Protein AF-A0AAE0SN76-F1 (afdb_monomer)

Radius of gyration: 22.9 Å; Cα contacts (8 Å, |Δi|>4): 26; chains: 1; bounding box: 58×43×53 Å

Solvent-accessible surface area (backbone atoms only — not comparable to full-atom values): 9083 Å² total; per-residue (Å²): 134,83,82,84,86,77,83,81,79,90,80,74,81,84,73,84,70,83,71,77,77,72,79,78,77,89,77,92,78,84,89,74,96,58,88,70,74,58,83,86,58,87,59,50,58,40,62,61,47,63,74,46,36,70,73,79,45,64,90,50,55,74,68,61,43,50,51,53,48,50,52,48,64,74,48,42,88,81,49,55,44,62,92,83,84,71,92,88,70,79,92,79,80,87,76,82,93,70,77,91,82,89,76,82,82,75,90,72,57,68,72,60,49,56,54,48,51,53,54,52,49,54,34,49,77,67,70,73,100

Secondary structure (DSSP, 8-state):
-PPPPPP--S-S-------PPPPPPS------------TT-----HHHHHHTHHHHTTTS-HHHHHHHHHHHHHTGGGS-SS----SS--------S-PPP--PPPP--HHHHHHHHHHHHHHHHTT--

Sequence (129 aa):
MFKNYIKIDSQVNHAICLVVPVPPTEDLSEEIQSDTIDLGAINLRNSEIIKNLDHNILHLQQEERNELKHLLFEYEHLFPDIYTCTDKNFHEVEIVDSKPVKQHPYRMNPLKQDYLKKEIQYLLENDFI

Organism: NCBI:txid2493646

Mean predicted aligned error: 14.75 Å

Structure (mmCIF, N/CA/C/O backbone):
data_AF-A0AAE0SN76-F1
#
_entry.id   AF-A0AAE0SN76-F1
#
loop_
_atom_site.group_PDB
_atom_site.id
_atom_site.type_symbol
_atom_site.label_atom_id
_atom_site.label_alt_id
_atom_site.label_comp_id
_atom_site.label_asym_id
_atom_site.label_entity_id
_atom_site.label_seq_id
_atom_site.pdbx_PDB_ins_code
_atom_site.Cartn_x
_atom_site.Cartn_y
_atom_site.Cartn_z
_atom_site.occupancy
_atom_site.B_iso_or_equiv
_atom_site.auth_seq_id
_atom_site.auth_comp_id
_atom_site.auth_asym_id
_atom_site.auth_atom_id
_atom_site.pdbx_PDB_model_num
ATOM 1 N N . MET A 1 1 ? 30.060 22.735 -30.735 1.00 46.03 1 MET A N 1
ATOM 2 C CA . MET A 1 1 ? 28.713 23.198 -31.136 1.00 46.03 1 MET A CA 1
ATOM 3 C C . MET A 1 1 ? 27.721 22.711 -30.097 1.00 46.03 1 MET A C 1
ATOM 5 O O . MET A 1 1 ? 27.588 21.504 -29.936 1.00 46.03 1 MET A O 1
ATOM 9 N N . PHE A 1 2 ? 27.097 23.619 -29.349 1.00 45.88 2 PHE A N 1
ATOM 10 C CA . PHE A 1 2 ? 26.031 23.262 -28.410 1.00 45.88 2 PHE A CA 1
ATOM 11 C C . PHE A 1 2 ? 24.732 23.021 -29.189 1.00 45.88 2 PHE A C 1
ATOM 13 O O . PHE A 1 2 ? 24.474 23.708 -30.175 1.00 45.88 2 PHE A O 1
ATOM 20 N N . LYS A 1 3 ? 23.951 22.008 -28.795 1.00 56.94 3 LYS A N 1
ATOM 21 C CA . LYS A 1 3 ? 22.656 21.715 -29.424 1.00 56.94 3 LYS A CA 1
ATOM 22 C C . LYS A 1 3 ? 21.654 22.823 -29.085 1.00 56.94 3 LYS A C 1
ATOM 24 O O . LYS A 1 3 ? 21.622 23.289 -27.949 1.00 56.94 3 LYS A O 1
ATOM 29 N N . ASN A 1 4 ? 20.843 23.215 -30.065 1.00 52.19 4 ASN A N 1
ATOM 30 C CA . ASN A 1 4 ? 19.815 24.240 -29.894 1.00 52.19 4 ASN A CA 1
ATOM 31 C C . ASN A 1 4 ? 18.704 23.759 -28.950 1.00 52.19 4 ASN A C 1
ATOM 33 O O . ASN A 1 4 ? 18.249 22.619 -29.041 1.00 52.19 4 ASN A O 1
ATOM 37 N N . TYR A 1 5 ? 18.279 24.652 -28.058 1.00 56.03 5 TYR A N 1
ATOM 38 C CA . TYR A 1 5 ? 17.181 24.436 -27.122 1.00 56.03 5 TYR A CA 1
ATOM 39 C C . TYR A 1 5 ? 15.835 24.565 -27.846 1.00 56.03 5 TYR A C 1
ATOM 41 O O . TYR A 1 5 ? 15.581 25.573 -28.505 1.00 56.03 5 TYR A O 1
ATOM 49 N N . ILE A 1 6 ? 14.980 23.551 -27.713 1.00 61.41 6 ILE A N 1
ATOM 50 C CA . ILE A 1 6 ? 13.609 23.556 -28.234 1.00 61.41 6 ILE A CA 1
ATOM 51 C C . ILE A 1 6 ? 12.686 23.876 -27.057 1.00 61.41 6 ILE A C 1
ATOM 53 O O . ILE A 1 6 ? 12.676 23.145 -26.066 1.00 61.41 6 ILE A O 1
ATOM 57 N N . LYS A 1 7 ? 11.934 24.979 -27.148 1.00 43.25 7 LYS A N 1
ATOM 58 C CA . LYS A 1 7 ? 10.869 25.291 -26.186 1.00 43.25 7 LYS A CA 1
ATOM 59 C C . LYS A 1 7 ? 9.735 24.289 -26.379 1.00 43.25 7 LYS A C 1
ATOM 61 O O . LYS A 1 7 ? 9.293 24.078 -27.503 1.00 43.25 7 LYS A O 1
ATOM 66 N N . ILE A 1 8 ? 9.299 23.667 -25.288 1.00 50.47 8 ILE A N 1
ATOM 67 C CA . ILE A 1 8 ? 8.158 22.753 -25.295 1.00 50.47 8 ILE A CA 1
ATOM 68 C C . ILE A 1 8 ? 6.902 23.619 -25.383 1.00 50.47 8 ILE A C 1
ATOM 70 O O . ILE A 1 8 ? 6.584 24.338 -24.435 1.00 50.47 8 ILE A O 1
ATOM 74 N N . ASP A 1 9 ? 6.229 23.582 -26.531 1.00 44.25 9 ASP A N 1
ATOM 75 C CA . ASP A 1 9 ? 4.922 24.206 -26.687 1.00 44.25 9 ASP A CA 1
ATOM 76 C C . ASP A 1 9 ? 3.916 23.512 -25.759 1.00 44.25 9 ASP A C 1
ATOM 78 O O . ASP A 1 9 ? 3.718 22.296 -25.775 1.00 44.25 9 ASP A O 1
ATOM 82 N N . SER A 1 10 ? 3.325 24.329 -24.892 1.00 52.97 10 SER A N 1
ATOM 83 C CA . SER A 1 10 ? 2.322 23.968 -23.899 1.00 52.97 10 SER A CA 1
ATOM 84 C C . SER A 1 10 ? 1.017 23.585 -24.590 1.00 52.97 10 SER A C 1
ATOM 86 O O . SER A 1 10 ? 0.192 24.463 -24.835 1.00 52.97 10 SER A O 1
ATOM 88 N N . GLN A 1 11 ? 0.813 22.297 -24.880 1.00 52.81 11 GLN A N 1
ATOM 89 C CA . GLN A 1 11 ? -0.516 21.749 -25.186 1.00 52.81 11 GLN A CA 1
ATOM 90 C C . GLN A 1 11 ? -0.553 20.208 -25.178 1.00 52.81 11 GLN A C 1
ATOM 92 O O . GLN A 1 11 ? -0.892 19.595 -26.179 1.00 52.81 11 GLN A O 1
ATOM 97 N N . VAL A 1 12 ? -0.229 19.545 -24.059 1.00 40.53 12 VAL A N 1
ATOM 98 C CA . VAL A 1 12 ? -0.5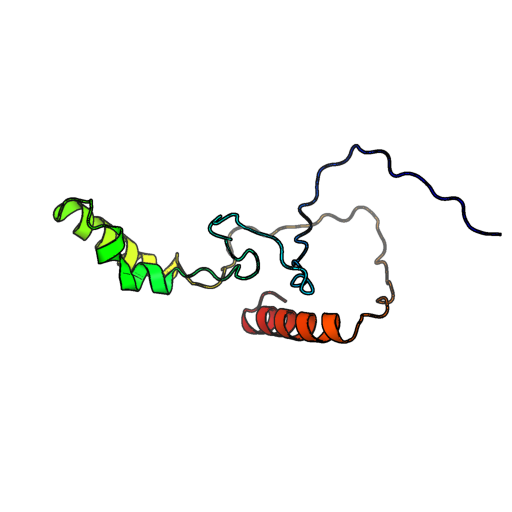91 18.124 -23.860 1.00 40.53 12 VAL A CA 1
ATOM 99 C C . VAL A 1 12 ? -0.852 17.849 -22.378 1.00 40.53 12 VAL A C 1
ATOM 101 O O . VAL A 1 12 ? -0.061 18.240 -21.524 1.00 40.53 12 VAL A O 1
ATOM 104 N N . ASN A 1 13 ? -1.991 17.199 -22.126 1.00 39.03 13 ASN A N 1
ATOM 105 C CA . ASN A 1 13 ? -2.525 16.670 -20.868 1.00 39.03 13 ASN A CA 1
ATOM 106 C C . ASN A 1 13 ? -1.490 16.489 -19.751 1.00 39.03 13 ASN A C 1
ATOM 108 O O . ASN A 1 13 ? -0.514 15.756 -19.912 1.00 39.03 13 ASN A O 1
ATOM 112 N N . HIS A 1 14 ? -1.750 17.111 -18.599 1.00 34.53 14 HIS A N 1
ATOM 113 C CA . HIS A 1 14 ? -0.974 16.894 -17.386 1.00 34.53 14 HIS A CA 1
ATOM 114 C C . HIS A 1 14 ? -1.023 15.408 -17.010 1.00 34.53 14 HIS A C 1
ATOM 116 O O . HIS A 1 14 ? -1.986 14.940 -16.407 1.00 34.53 14 HIS A O 1
ATOM 122 N N . ALA A 1 15 ? 0.029 14.659 -17.340 1.00 36.47 15 ALA A N 1
ATOM 123 C CA . ALA A 1 15 ? 0.360 13.489 -16.553 1.00 36.47 15 ALA A CA 1
ATOM 124 C C . ALA A 1 15 ? 0.608 14.006 -15.133 1.00 36.47 15 ALA A C 1
ATOM 126 O O . ALA A 1 15 ? 1.474 14.863 -14.929 1.00 36.47 15 ALA A O 1
ATOM 127 N N . ILE A 1 16 ? -0.192 13.540 -14.174 1.00 34.09 16 ILE A N 1
ATOM 128 C CA . ILE A 1 16 ? 0.037 13.782 -12.752 1.00 34.09 16 ILE A CA 1
ATOM 129 C C . ILE A 1 16 ? 1.328 13.036 -12.415 1.00 34.09 16 ILE A C 1
ATOM 131 O O . ILE A 1 16 ? 1.331 11.865 -12.053 1.00 34.09 16 ILE A O 1
ATOM 135 N N . CYS A 1 17 ? 2.458 13.697 -12.642 1.00 31.16 17 CYS A N 1
ATOM 136 C CA . CYS A 1 17 ? 3.731 13.256 -12.125 1.00 31.16 17 CYS A CA 1
ATOM 137 C C . CYS A 1 17 ? 3.648 13.504 -10.621 1.00 31.16 17 CYS A C 1
ATOM 139 O O . CYS A 1 17 ? 3.639 14.661 -10.194 1.00 31.16 17 CYS A O 1
ATOM 141 N N . LEU A 1 18 ? 3.518 12.434 -9.833 1.00 32.16 18 LEU A N 1
ATOM 142 C CA . LEU A 1 18 ? 3.736 12.475 -8.391 1.00 32.16 18 LEU A CA 1
ATOM 143 C C . LEU A 1 18 ? 5.187 12.909 -8.162 1.00 32.16 18 LEU A C 1
ATOM 145 O O . LEU A 1 18 ? 6.117 12.106 -8.103 1.00 32.16 18 LEU A O 1
ATOM 149 N N . VAL A 1 19 ? 5.393 14.220 -8.103 1.00 37.69 19 VAL A N 1
ATOM 150 C CA . VAL A 1 19 ? 6.626 14.801 -7.600 1.00 37.69 19 VAL A CA 1
ATOM 151 C C . VAL A 1 19 ? 6.566 14.599 -6.097 1.00 37.69 19 VAL A C 1
ATOM 153 O O . VAL A 1 19 ? 5.890 15.349 -5.401 1.00 37.69 19 VAL A O 1
ATOM 156 N N . VAL A 1 20 ? 7.249 13.565 -5.604 1.00 38.78 20 VAL A N 1
ATOM 157 C CA . VAL A 1 20 ? 7.554 13.450 -4.177 1.00 38.78 20 VAL A CA 1
ATOM 158 C C . VAL A 1 20 ? 8.270 14.746 -3.781 1.00 38.78 20 VAL A C 1
ATOM 160 O O . VAL A 1 20 ? 9.333 15.036 -4.352 1.00 38.78 20 VAL A O 1
ATOM 163 N N . PRO A 1 21 ? 7.708 15.563 -2.874 1.00 39.66 21 PRO A N 1
ATOM 164 C CA . PRO A 1 21 ? 8.399 16.748 -2.418 1.00 39.66 21 PRO A CA 1
ATOM 165 C C . PRO A 1 21 ? 9.647 16.289 -1.666 1.00 39.66 21 PRO A C 1
ATOM 167 O O . PRO A 1 21 ? 9.579 15.575 -0.668 1.00 39.66 21 PRO A O 1
ATOM 170 N N . VAL A 1 22 ? 10.814 16.681 -2.174 1.00 41.78 22 VAL A N 1
ATOM 171 C CA . VAL A 1 22 ? 12.028 1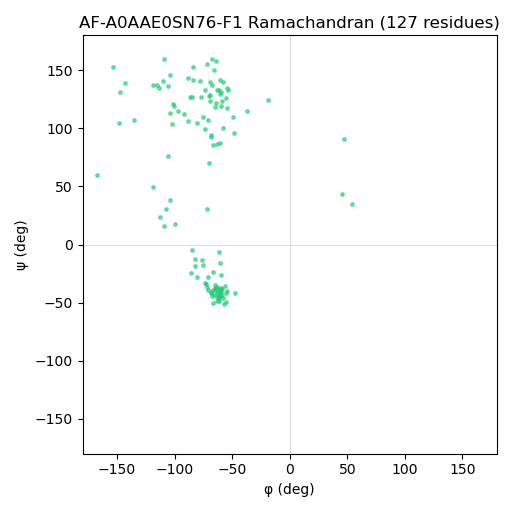6.690 -1.356 1.00 41.78 22 VAL A CA 1
ATOM 172 C C . VAL A 1 22 ? 11.734 17.653 -0.203 1.00 41.78 22 VAL A C 1
ATOM 174 O O . VAL A 1 22 ? 11.259 18.756 -0.493 1.00 41.78 22 VAL A O 1
ATOM 177 N N . PRO A 1 23 ? 11.961 17.273 1.069 1.00 39.50 23 PRO A N 1
ATOM 178 C CA . PRO A 1 23 ? 11.713 18.176 2.182 1.00 39.50 23 PRO A CA 1
ATOM 179 C C . PRO A 1 23 ? 12.463 19.491 1.930 1.00 39.50 23 PRO A C 1
ATOM 181 O O . PRO A 1 23 ? 13.628 19.445 1.510 1.00 39.50 23 PRO A O 1
ATOM 184 N N . PRO A 1 24 ? 11.804 20.649 2.108 1.00 39.59 24 PRO A N 1
ATOM 185 C CA . PRO A 1 24 ? 12.440 21.932 1.881 1.00 39.59 24 PRO A CA 1
ATOM 186 C C . PRO A 1 24 ? 13.648 22.040 2.807 1.00 39.59 24 PRO A C 1
ATOM 188 O O . PRO A 1 24 ? 13.540 21.878 4.022 1.00 39.59 24 PRO A O 1
ATOM 191 N N . THR A 1 25 ? 14.816 22.276 2.212 1.00 46.19 25 THR A N 1
ATOM 192 C CA . THR A 1 25 ? 15.964 22.803 2.946 1.00 46.19 25 THR A CA 1
ATOM 193 C C . THR A 1 25 ? 15.513 24.087 3.621 1.00 46.19 25 THR A C 1
ATOM 195 O O . THR A 1 25 ? 14.945 24.948 2.953 1.00 46.19 25 THR A O 1
ATOM 198 N N . GLU A 1 26 ? 15.721 24.145 4.932 1.00 45.69 26 GLU A N 1
ATOM 199 C CA . GLU A 1 26 ? 15.365 25.240 5.829 1.00 45.69 26 GLU A CA 1
ATOM 200 C C . GLU A 1 26 ? 15.556 26.617 5.181 1.00 45.69 26 GLU A C 1
ATOM 202 O O . GLU A 1 26 ? 16.679 27.020 4.906 1.00 45.69 26 GLU A O 1
ATOM 207 N N . ASP A 1 27 ? 14.451 27.333 4.980 1.00 37.09 27 ASP A N 1
ATOM 208 C CA . ASP A 1 27 ? 14.407 28.791 5.057 1.00 37.09 27 ASP A CA 1
ATOM 209 C C . ASP A 1 27 ? 13.013 29.179 5.571 1.00 37.09 27 ASP A C 1
ATOM 211 O O . ASP A 1 27 ? 11.993 29.045 4.893 1.00 37.09 27 ASP A O 1
ATOM 215 N N . LEU A 1 28 ? 12.976 29.570 6.845 1.00 43.03 28 LEU A N 1
ATOM 216 C CA . LEU A 1 28 ? 11.783 29.977 7.582 1.00 43.03 28 LEU A CA 1
ATOM 217 C C . LEU A 1 28 ? 11.271 31.335 7.078 1.00 43.03 28 LEU A C 1
ATOM 219 O O . LEU A 1 28 ? 12.004 32.321 7.099 1.00 43.03 28 LEU A O 1
ATOM 223 N N . SER A 1 29 ? 9.985 31.413 6.732 1.00 38.03 29 SER A N 1
ATOM 224 C CA . SER A 1 29 ? 9.184 32.637 6.880 1.00 38.03 29 SER A CA 1
ATOM 225 C C . SER A 1 29 ? 7.698 32.296 7.047 1.00 38.03 29 SER A C 1
ATOM 227 O O . SER A 1 29 ? 7.251 31.216 6.678 1.00 38.03 29 SER A O 1
ATOM 229 N N . GLU A 1 30 ? 7.004 33.204 7.722 1.00 41.88 30 GLU A N 1
ATOM 230 C CA . GLU A 1 30 ? 5.849 33.030 8.608 1.00 41.88 30 GLU A CA 1
ATOM 231 C C . GLU A 1 30 ? 4.517 32.531 8.004 1.00 41.88 30 GLU A C 1
ATOM 233 O O . GLU A 1 30 ? 4.154 32.824 6.870 1.00 41.88 30 GLU A O 1
ATOM 238 N N . GLU A 1 31 ? 3.783 31.824 8.875 1.00 44.25 31 GLU A N 1
ATOM 239 C CA . GLU A 1 31 ? 2.319 31.720 9.002 1.00 44.25 31 GLU A CA 1
ATOM 240 C C . GLU A 1 31 ? 1.457 31.484 7.751 1.00 44.25 31 GLU A C 1
ATOM 242 O O . GLU A 1 31 ? 0.835 32.393 7.207 1.00 44.25 31 GLU A O 1
ATOM 247 N N . ILE A 1 32 ? 1.227 30.199 7.459 1.00 37.16 32 ILE A N 1
ATOM 248 C CA . ILE A 1 32 ? -0.099 29.696 7.073 1.00 37.16 32 ILE A CA 1
ATOM 249 C C . ILE A 1 32 ? -0.330 28.392 7.853 1.00 37.16 32 ILE A C 1
ATOM 251 O O . ILE A 1 32 ? 0.272 27.367 7.543 1.00 37.16 32 ILE A O 1
ATOM 255 N N . GLN A 1 33 ? -1.206 28.411 8.869 1.00 42.59 33 GLN A N 1
ATOM 256 C CA . GLN A 1 33 ? -1.835 27.192 9.401 1.00 42.59 33 GLN A CA 1
ATOM 257 C C . GLN A 1 33 ? -2.829 26.673 8.354 1.00 42.59 33 GLN A C 1
ATOM 259 O O . GLN A 1 33 ? -4.043 26.779 8.494 1.00 42.59 33 GLN A O 1
ATOM 264 N N . SER A 1 34 ? -2.307 26.169 7.245 1.00 38.03 34 SER A N 1
ATOM 265 C CA . SER A 1 34 ? -3.016 25.172 6.467 1.00 38.03 34 SER A CA 1
ATOM 266 C C . SER A 1 34 ? -2.667 23.863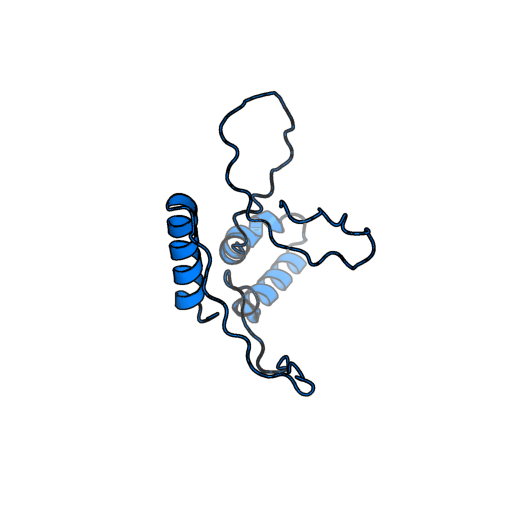 7.136 1.00 38.03 34 SER A C 1
ATOM 268 O O . SER A 1 34 ? -1.475 23.607 7.310 1.00 38.03 34 SER A O 1
ATOM 270 N N . ASP A 1 35 ? -3.661 23.061 7.506 1.00 39.47 35 ASP A N 1
ATOM 271 C CA . ASP A 1 35 ? -3.459 21.635 7.724 1.00 39.47 35 ASP A CA 1
ATOM 272 C C . ASP A 1 35 ? -2.703 21.114 6.504 1.00 39.47 35 ASP A C 1
ATOM 274 O O . ASP A 1 35 ? -3.269 20.901 5.428 1.00 39.47 35 ASP A O 1
ATOM 278 N N . THR A 1 36 ? -1.380 21.035 6.625 1.00 37.66 36 THR A N 1
ATOM 279 C CA . THR A 1 36 ? -0.527 20.468 5.606 1.00 37.66 36 THR A CA 1
ATOM 280 C C . THR A 1 36 ? -0.892 19.007 5.649 1.00 37.66 36 THR A C 1
ATOM 282 O O . THR A 1 36 ? -0.405 18.266 6.503 1.00 37.66 36 THR A O 1
ATOM 285 N N . ILE A 1 37 ? -1.820 18.605 4.781 1.00 43.81 37 ILE A N 1
ATOM 286 C CA . ILE A 1 37 ? -1.934 17.215 4.382 1.00 43.81 37 ILE A CA 1
ATOM 287 C C . ILE A 1 37 ? -0.503 16.858 4.012 1.00 43.81 37 ILE A C 1
ATOM 289 O O . ILE A 1 37 ? 0.070 17.433 3.088 1.00 43.81 37 ILE A O 1
ATOM 293 N N . ASP A 1 38 ? 0.120 16.031 4.838 1.00 44.25 38 ASP A N 1
ATOM 294 C CA . ASP A 1 38 ? 1.415 15.460 4.554 1.00 44.25 38 ASP A CA 1
ATOM 295 C C . ASP A 1 38 ? 1.210 14.593 3.313 1.00 44.25 38 ASP A C 1
ATOM 297 O O . ASP A 1 38 ? 0.872 13.416 3.398 1.00 44.25 38 ASP A O 1
ATOM 301 N N . LEU A 1 39 ? 1.326 15.212 2.134 1.00 42.25 39 LEU A N 1
ATOM 302 C CA . LEU A 1 39 ? 1.235 14.543 0.839 1.00 42.25 39 LEU A CA 1
ATOM 303 C C . LEU A 1 39 ? 2.343 13.477 0.686 1.00 42.25 39 LEU A C 1
ATOM 305 O O . LEU A 1 39 ? 2.339 12.748 -0.303 1.00 42.25 39 LEU A O 1
ATOM 309 N N . GLY A 1 40 ? 3.281 13.382 1.642 1.00 44.72 40 GLY A N 1
ATOM 310 C CA . GLY A 1 40 ? 4.279 12.322 1.753 1.00 44.72 40 GLY A CA 1
ATOM 311 C C . GLY A 1 40 ? 3.774 11.042 2.427 1.00 44.72 40 GLY A C 1
ATOM 312 O O . GLY A 1 40 ? 4.368 9.988 2.219 1.00 44.72 40 GLY A O 1
ATOM 313 N N . ALA A 1 41 ? 2.665 11.085 3.169 1.00 48.50 41 ALA A N 1
ATOM 314 C CA . ALA A 1 41 ? 2.053 9.905 3.766 1.00 48.50 41 ALA A CA 1
ATOM 315 C C . ALA A 1 41 ? 0.783 9.524 2.996 1.00 48.50 41 ALA A C 1
ATOM 317 O O . ALA A 1 41 ? -0.335 9.698 3.476 1.00 48.50 41 ALA A O 1
ATOM 318 N N . ILE A 1 42 ? 0.960 8.909 1.824 1.00 58.81 42 ILE A N 1
ATOM 319 C CA . ILE A 1 42 ? -0.099 8.168 1.105 1.00 58.81 42 ILE A CA 1
ATOM 320 C C . ILE A 1 42 ? -0.413 6.840 1.838 1.00 58.81 42 ILE A C 1
ATOM 322 O O . ILE A 1 42 ? -0.749 5.828 1.235 1.00 58.81 42 ILE A O 1
ATOM 326 N N . ASN A 1 43 ? -0.256 6.814 3.161 1.00 67.19 43 ASN A N 1
ATOM 327 C CA . ASN A 1 43 ? -0.618 5.676 3.984 1.00 67.19 43 ASN A CA 1
ATOM 328 C C . ASN A 1 43 ? -2.047 5.914 4.442 1.00 67.19 43 ASN A C 1
ATOM 330 O O . ASN A 1 43 ? -2.320 6.849 5.202 1.00 67.19 43 ASN A O 1
ATOM 334 N N . LEU A 1 44 ? -2.960 5.081 3.950 1.00 77.56 44 LEU A N 1
ATOM 335 C CA . LEU A 1 44 ? -4.327 5.078 4.435 1.00 77.56 44 LEU A CA 1
ATOM 336 C C . LEU A 1 44 ? -4.274 4.756 5.936 1.00 77.56 44 LEU A C 1
ATOM 338 O O . LEU A 1 44 ? -3.581 3.834 6.352 1.00 77.56 44 LEU A O 1
ATOM 342 N N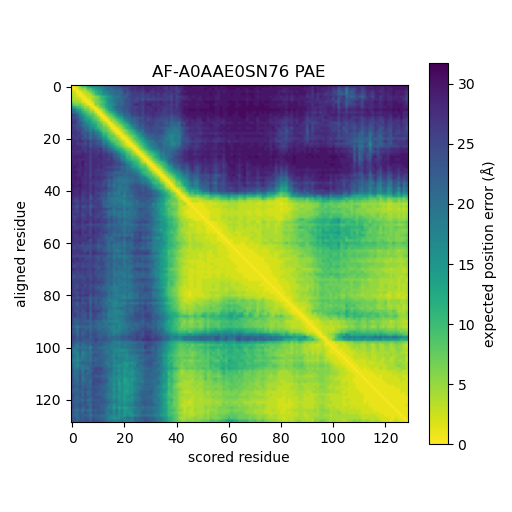 . ARG A 1 45 ? -4.961 5.550 6.760 1.00 88.62 45 ARG A N 1
ATOM 343 C CA . ARG A 1 45 ? -5.061 5.331 8.217 1.00 88.62 45 ARG A CA 1
ATOM 344 C C . ARG A 1 45 ? -6.428 4.764 8.580 1.00 88.62 45 ARG A C 1
ATOM 346 O O . ARG A 1 45 ? -7.038 5.150 9.578 1.00 88.62 45 ARG A O 1
ATOM 353 N N . ASN A 1 46 ? -6.938 3.885 7.728 1.00 90.88 46 ASN A N 1
ATOM 354 C CA . ASN A 1 46 ? -8.264 3.303 7.852 1.00 90.88 46 ASN A CA 1
ATOM 355 C C . ASN A 1 46 ? -8.391 2.523 9.166 1.00 90.88 46 ASN A C 1
ATOM 357 O O . ASN A 1 46 ? -9.368 2.711 9.891 1.00 90.88 46 ASN A O 1
ATOM 361 N N . SER A 1 47 ? -7.360 1.767 9.556 1.00 90.50 47 SER A N 1
ATOM 362 C CA . SER A 1 47 ? -7.327 1.052 10.836 1.00 90.50 47 SER A CA 1
ATOM 363 C C . SER A 1 47 ? -7.429 1.993 12.038 1.00 90.50 47 SER A C 1
ATOM 365 O O . SER A 1 47 ? -8.068 1.665 13.038 1.00 90.50 47 SER A O 1
ATOM 367 N N . GLU A 1 48 ? -6.798 3.168 11.982 1.00 91.62 48 GLU A N 1
ATOM 368 C CA . GLU A 1 48 ? -6.867 4.158 13.066 1.00 91.62 48 GLU A CA 1
ATOM 369 C C . GLU A 1 48 ? -8.252 4.809 13.151 1.00 91.62 48 GLU A C 1
ATOM 371 O O . GLU A 1 48 ? -8.773 5.024 14.250 1.00 91.62 48 GLU A O 1
ATOM 376 N N . ILE A 1 49 ? -8.866 5.089 11.999 1.00 90.44 49 ILE A N 1
ATOM 377 C CA . ILE A 1 49 ? -10.209 5.669 11.904 1.00 90.44 49 ILE A CA 1
ATOM 378 C C . ILE A 1 49 ? -11.256 4.684 12.432 1.00 90.44 49 ILE A C 1
ATOM 380 O O . ILE A 1 49 ? -12.116 5.084 13.217 1.00 90.44 49 ILE A O 1
ATOM 384 N N . ILE A 1 50 ? -11.153 3.401 12.067 1.00 90.50 50 ILE A N 1
ATOM 385 C CA . ILE A 1 50 ? -12.057 2.340 12.535 1.00 90.50 50 ILE A CA 1
ATOM 386 C C . ILE A 1 50 ? -11.914 2.132 14.052 1.00 90.50 50 ILE A C 1
ATOM 388 O O . ILE A 1 50 ? -12.916 1.996 14.753 1.00 90.50 50 ILE A O 1
ATOM 392 N N . LYS A 1 51 ? -10.695 2.203 14.607 1.00 90.00 51 LYS A N 1
ATOM 393 C CA . LYS A 1 51 ? -10.479 2.139 16.068 1.00 90.00 51 LYS A CA 1
ATOM 394 C C . LYS A 1 51 ? -11.124 3.305 16.821 1.00 90.00 51 LYS A C 1
ATOM 396 O O . LYS A 1 51 ? -11.633 3.110 17.920 1.00 90.00 51 LYS A O 1
ATOM 401 N N . ASN A 1 52 ? -11.116 4.503 16.236 1.00 90.88 52 ASN A N 1
ATOM 402 C CA . ASN A 1 52 ? -11.679 5.718 16.836 1.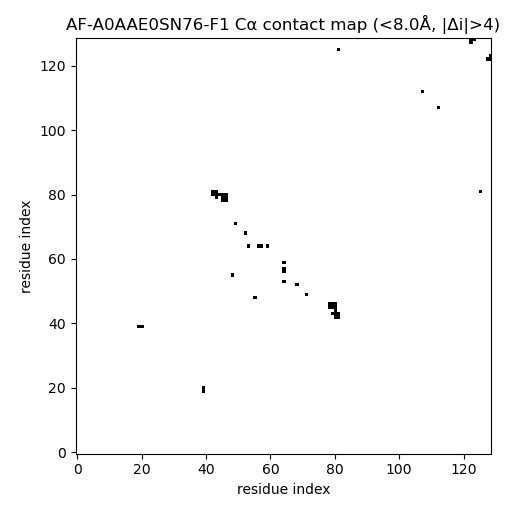00 90.88 52 ASN A CA 1
ATOM 403 C C . ASN A 1 52 ? -13.077 6.064 16.299 1.00 90.88 52 ASN A C 1
ATOM 405 O O . ASN A 1 52 ? -13.535 7.201 16.443 1.00 90.88 52 ASN A O 1
ATOM 409 N N . LEU A 1 53 ? -13.766 5.100 15.678 1.00 90.06 53 LEU A N 1
ATOM 410 C CA . LEU A 1 53 ? -14.997 5.342 14.931 1.00 90.06 53 LEU A CA 1
ATOM 411 C C . LEU A 1 53 ? -16.062 6.046 15.777 1.00 90.06 53 LEU A C 1
ATOM 413 O O . LEU A 1 53 ? -16.680 6.995 15.309 1.00 90.06 53 LEU A O 1
ATOM 417 N N . ASP A 1 54 ? -16.221 5.636 17.038 1.00 88.75 54 ASP A N 1
ATOM 418 C CA . ASP A 1 54 ? -17.193 6.209 17.974 1.00 88.75 54 ASP A CA 1
ATOM 419 C C . ASP A 1 54 ? -17.079 7.718 18.135 1.00 88.75 54 ASP A C 1
ATOM 421 O O . ASP A 1 54 ? -18.100 8.398 18.212 1.00 88.75 54 ASP A O 1
ATOM 425 N N . HIS A 1 55 ? -15.852 8.237 18.178 1.00 90.38 55 HIS A N 1
ATOM 426 C CA . HIS A 1 55 ? -15.601 9.668 18.289 1.00 90.38 55 HIS A CA 1
ATOM 427 C C . HIS A 1 55 ? -15.915 10.402 16.982 1.00 90.38 55 HIS A C 1
ATOM 429 O O . HIS A 1 55 ? -16.448 11.510 17.023 1.00 90.38 55 HIS A O 1
ATOM 435 N N . ASN A 1 56 ? -15.676 9.763 15.834 1.00 87.94 56 ASN A N 1
ATOM 436 C CA . ASN A 1 56 ? -15.954 10.336 14.515 1.00 87.94 56 ASN A CA 1
ATOM 437 C C . ASN A 1 56 ? -17.462 10.434 14.211 1.00 87.94 56 ASN A C 1
ATOM 439 O O . ASN A 1 56 ? -17.892 11.329 13.484 1.00 87.94 56 ASN A O 1
ATOM 443 N N . ILE A 1 57 ? -18.282 9.558 14.800 1.00 92.38 57 ILE A N 1
ATOM 444 C CA . ILE A 1 57 ? -19.727 9.462 14.518 1.00 92.38 57 ILE A CA 1
ATOM 445 C C . ILE A 1 57 ? -20.616 9.868 15.703 1.00 92.38 57 ILE A C 1
ATOM 447 O O . ILE A 1 57 ? -21.786 9.486 15.783 1.00 92.38 57 ILE A O 1
ATOM 451 N N . LEU A 1 58 ? -20.085 10.688 16.621 1.00 93.56 58 LEU A N 1
ATOM 452 C CA . LEU A 1 58 ? -20.832 11.199 17.780 1.00 93.56 58 LEU A CA 1
ATOM 453 C C . LEU A 1 58 ? -22.080 12.009 17.406 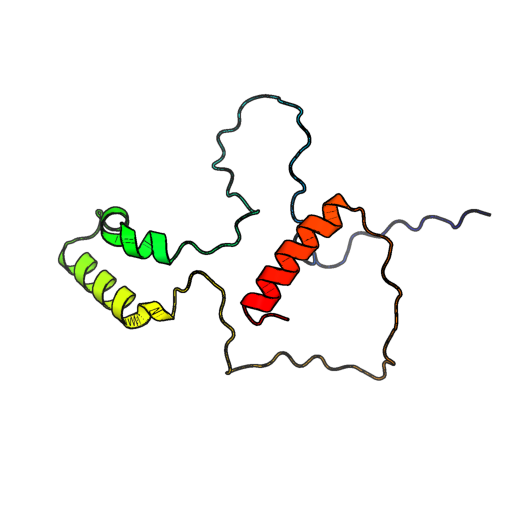1.00 93.56 58 LEU A C 1
ATOM 455 O O . LEU A 1 58 ? -23.016 12.083 18.197 1.00 93.56 58 LEU A O 1
ATOM 459 N N . HIS A 1 59 ? -22.080 12.607 16.217 1.00 94.12 59 HIS A N 1
ATOM 460 C CA . HIS A 1 59 ? -23.163 13.438 15.699 1.00 94.12 59 HIS A CA 1
ATOM 461 C C . HIS A 1 59 ? -24.388 12.633 15.226 1.00 94.12 59 HIS A C 1
ATOM 463 O O . HIS A 1 59 ? -25.461 13.215 15.084 1.00 94.12 59 HIS A O 1
ATOM 469 N N . LEU A 1 60 ? -24.240 11.324 14.990 1.00 94.25 60 LEU A N 1
ATOM 470 C CA . LEU A 1 60 ? -25.328 10.438 14.564 1.00 94.25 60 LEU A CA 1
ATOM 471 C C . LEU A 1 60 ? -26.149 9.937 15.754 1.00 94.25 60 LEU A C 1
ATOM 473 O O . LEU A 1 60 ? -25.625 9.783 16.868 1.00 94.25 60 LEU A O 1
ATOM 477 N N . GLN A 1 61 ? -27.422 9.625 15.491 1.00 95.12 61 GLN A N 1
ATOM 478 C CA . GLN A 1 61 ? -28.295 8.976 16.466 1.00 95.12 61 GLN A CA 1
ATOM 479 C C . GLN A 1 61 ? -27.774 7.579 16.817 1.00 95.12 61 GLN A C 1
ATOM 481 O O . GLN A 1 61 ? -27.016 6.961 16.068 1.00 95.12 61 GLN A O 1
ATOM 486 N N . GLN A 1 62 ? -28.181 7.060 17.977 1.00 93.69 62 GLN A N 1
ATOM 487 C CA . GLN A 1 62 ? -27.664 5.784 18.479 1.00 93.69 62 GLN A CA 1
ATOM 488 C C . GLN A 1 62 ? -27.945 4.611 17.526 1.00 93.69 62 GLN A C 1
ATOM 490 O O . GLN A 1 62 ? -27.100 3.731 17.374 1.00 93.69 62 GLN A O 1
ATOM 495 N N . GLU A 1 63 ? -29.116 4.601 16.891 1.00 95.00 63 GLU A N 1
ATOM 496 C CA . GLU A 1 63 ? -29.525 3.565 15.937 1.00 95.00 63 GLU A CA 1
ATOM 497 C C . GLU A 1 63 ? -28.655 3.607 14.671 1.00 95.00 63 GLU A C 1
ATOM 499 O O . GLU A 1 63 ? -28.027 2.605 14.332 1.00 95.00 63 GLU A O 1
ATOM 504 N N . GLU A 1 64 ? -28.507 4.787 14.062 1.00 93.56 64 GLU A N 1
ATOM 505 C CA . GLU A 1 64 ? -27.663 5.028 12.878 1.00 93.56 64 GLU A CA 1
ATOM 506 C C . GLU A 1 64 ? -26.189 4.684 13.144 1.00 93.56 64 GLU A C 1
ATOM 508 O O . GLU A 1 64 ? -25.508 4.071 12.321 1.00 93.56 64 GLU A O 1
ATOM 513 N N . ARG A 1 65 ? -25.689 5.036 14.336 1.00 94.06 65 ARG A N 1
ATOM 514 C CA . ARG A 1 65 ? -24.328 4.710 14.776 1.00 94.06 65 ARG A CA 1
ATOM 515 C C . ARG A 1 65 ? -24.093 3.205 14.820 1.00 94.06 65 ARG A C 1
ATOM 517 O O . ARG A 1 65 ? -23.030 2.736 14.415 1.00 94.06 65 ARG A O 1
ATOM 524 N N . ASN A 1 66 ? -25.052 2.465 15.365 1.00 93.88 66 ASN A N 1
ATOM 525 C CA . ASN A 1 66 ? -24.946 1.019 15.505 1.00 93.88 66 ASN A CA 1
ATOM 526 C C . ASN A 1 66 ? -24.994 0.327 14.137 1.00 93.88 66 ASN A C 1
ATOM 528 O O . ASN A 1 66 ? -24.209 -0.590 13.903 1.00 93.88 66 ASN A O 1
ATOM 532 N N . GLU A 1 67 ? -25.862 0.790 13.237 1.00 95.81 67 GLU A N 1
ATOM 533 C CA . GLU A 1 67 ? -25.961 0.274 11.869 1.00 95.81 67 GLU A CA 1
ATOM 534 C C . GLU A 1 67 ? -24.665 0.507 11.082 1.00 95.81 67 GLU A C 1
ATOM 536 O O . GLU A 1 67 ? -24.099 -0.429 10.518 1.00 95.81 67 GLU A O 1
ATOM 541 N N . LEU A 1 68 ? -24.131 1.731 11.117 1.00 94.44 68 LEU A N 1
ATOM 542 C CA . LEU A 1 68 ? -22.893 2.070 10.419 1.00 94.44 68 LEU A CA 1
ATOM 543 C C . LEU A 1 68 ? -21.691 1.287 10.962 1.00 94.44 68 LEU A C 1
ATOM 545 O O . LEU A 1 68 ? -20.874 0.791 10.190 1.00 94.44 68 LEU A O 1
ATOM 549 N N . LYS A 1 69 ? -21.597 1.131 12.289 1.00 93.75 69 LYS A N 1
ATOM 550 C CA . LYS A 1 69 ? -20.592 0.263 12.915 1.00 93.75 69 LYS A CA 1
ATOM 551 C C . LYS A 1 69 ? -20.689 -1.159 12.398 1.00 93.75 69 LYS A C 1
ATOM 553 O O . LYS A 1 69 ? -19.677 -1.717 11.991 1.00 93.75 69 LYS A O 1
ATOM 558 N N . HIS A 1 70 ? -21.890 -1.734 12.430 1.00 95.12 70 HIS A N 1
ATOM 559 C CA . HIS A 1 70 ? -22.110 -3.094 11.962 1.00 95.12 70 HIS A CA 1
ATOM 560 C C . HIS A 1 70 ? -21.621 -3.255 10.523 1.00 95.12 70 HIS A C 1
ATOM 562 O O . HIS A 1 70 ? -20.829 -4.151 10.256 1.00 95.12 70 HIS A O 1
ATOM 568 N N . LEU A 1 71 ? -22.018 -2.347 9.626 1.00 96.06 71 LEU A N 1
ATOM 569 C CA . LEU A 1 71 ? -21.622 -2.388 8.221 1.00 96.06 71 LEU A CA 1
ATOM 570 C C . LEU A 1 71 ? -20.100 -2.281 8.039 1.00 96.06 71 LEU A C 1
ATOM 572 O O . LEU A 1 71 ? -19.510 -3.039 7.275 1.00 96.06 71 LEU A O 1
ATOM 576 N N . LEU A 1 72 ? -19.445 -1.362 8.749 1.00 94.56 72 LEU A N 1
ATOM 577 C CA . LEU A 1 72 ? -17.999 -1.174 8.625 1.00 94.56 72 LEU A CA 1
ATOM 578 C C . LEU A 1 72 ? -17.202 -2.372 9.142 1.00 94.56 72 LEU A C 1
ATOM 580 O O . LEU A 1 72 ? -16.219 -2.744 8.512 1.00 94.56 72 LEU A O 1
ATOM 584 N N . PHE A 1 73 ? -17.630 -2.994 10.244 1.00 92.75 73 PHE A N 1
ATOM 585 C CA . PHE A 1 73 ? -16.985 -4.207 10.753 1.00 92.75 73 PHE A CA 1
ATOM 586 C C . PHE A 1 73 ? -17.307 -5.444 9.901 1.00 92.75 73 PHE A C 1
ATOM 588 O O . PHE A 1 73 ? -16.451 -6.307 9.732 1.00 92.75 73 PHE A O 1
ATOM 595 N N . GLU A 1 74 ? -18.504 -5.530 9.314 1.00 96.56 74 GLU A N 1
ATOM 596 C CA . GLU A 1 74 ? -18.870 -6.598 8.372 1.00 96.56 74 GLU A CA 1
ATOM 597 C C . GLU A 1 74 ? -17.981 -6.568 7.117 1.00 96.56 74 GLU A C 1
ATOM 599 O O . GLU A 1 74 ? -17.512 -7.607 6.648 1.00 96.56 74 GLU A O 1
ATOM 604 N N . TYR A 1 75 ? -17.689 -5.368 6.608 1.00 94.25 75 TYR A N 1
ATOM 605 C CA . TYR A 1 75 ? -16.876 -5.152 5.411 1.00 94.25 75 TYR A CA 1
ATOM 606 C C . TYR A 1 75 ? -15.482 -4.579 5.715 1.00 94.25 75 TYR A C 1
ATOM 608 O O . TYR A 1 75 ? -14.905 -3.893 4.875 1.00 94.25 75 TYR A O 1
ATOM 616 N N . GLU A 1 76 ? -14.901 -4.886 6.881 1.00 91.56 76 GLU A N 1
ATOM 617 C CA . GLU A 1 76 ? -13.610 -4.323 7.326 1.00 91.56 76 GLU A CA 1
ATOM 618 C C . GLU A 1 76 ? -12.476 -4.571 6.314 1.00 91.56 76 GLU A C 1
ATOM 620 O O . GLU A 1 76 ? -11.645 -3.704 6.058 1.00 91.56 76 GLU A O 1
ATOM 625 N N . HIS A 1 77 ? -12.503 -5.728 5.650 1.00 89.88 77 HIS A N 1
ATOM 626 C CA . HIS A 1 77 ? -11.555 -6.115 4.602 1.00 89.88 77 HIS A CA 1
ATOM 627 C C . HIS A 1 77 ? -11.536 -5.182 3.373 1.00 89.88 77 HIS A C 1
ATOM 629 O O . HIS A 1 77 ? -10.596 -5.252 2.584 1.00 89.88 77 HIS A O 1
ATOM 635 N N . LEU A 1 78 ? -12.552 -4.328 3.186 1.00 90.44 78 LEU A N 1
ATOM 636 C CA . LEU A 1 78 ? -12.588 -3.313 2.124 1.00 90.44 78 LEU A CA 1
ATOM 637 C C . LEU A 1 78 ? -11.811 -2.041 2.484 1.00 90.44 78 LEU A C 1
ATOM 639 O O . LEU A 1 78 ? -11.556 -1.221 1.602 1.00 90.44 78 LEU A O 1
ATOM 643 N N . PHE A 1 79 ? -11.424 -1.880 3.752 1.00 90.38 79 PHE A N 1
ATOM 644 C CA . PHE A 1 79 ? -10.742 -0.695 4.267 1.00 90.38 79 PHE A CA 1
ATOM 645 C C . PHE A 1 79 ? -9.344 -1.001 4.840 1.00 90.38 79 PHE A C 1
ATOM 647 O O . PHE A 1 79 ? -9.036 -0.566 5.949 1.00 90.38 79 PHE A O 1
ATOM 654 N N . PRO A 1 80 ? -8.464 -1.728 4.125 1.00 90.81 80 PRO A N 1
ATOM 655 C CA . PRO A 1 80 ? -7.087 -1.911 4.566 1.00 90.81 80 PRO A CA 1
ATOM 656 C C . PRO A 1 80 ? -6.304 -0.592 4.511 1.00 90.81 80 PRO A C 1
ATOM 658 O O . PRO A 1 80 ? -6.656 0.335 3.778 1.00 90.81 80 PRO A O 1
ATOM 661 N N . ASP A 1 81 ? -5.205 -0.522 5.261 1.00 90.44 81 ASP A N 1
ATOM 662 C CA . ASP A 1 81 ? -4.275 0.620 5.222 1.00 90.44 81 ASP A CA 1
ATOM 663 C C . ASP A 1 81 ? -3.362 0.612 3.980 1.00 90.44 81 ASP A C 1
ATOM 665 O O . ASP A 1 81 ? -2.701 1.601 3.662 1.00 90.44 81 ASP A O 1
ATOM 669 N N . ILE A 1 82 ? -3.331 -0.515 3.268 1.00 87.94 82 ILE A N 1
ATOM 670 C CA . ILE A 1 82 ? -2.541 -0.745 2.059 1.00 87.94 82 ILE A CA 1
ATOM 671 C C . ILE A 1 82 ? -3.506 -0.970 0.896 1.00 87.94 82 ILE A C 1
ATOM 673 O O . ILE A 1 82 ? -4.497 -1.685 1.034 1.00 87.94 82 ILE A O 1
ATOM 677 N N . TYR A 1 83 ? -3.213 -0.373 -0.257 1.00 83.62 83 TYR A N 1
ATOM 678 C CA . TYR A 1 83 ? -4.018 -0.554 -1.463 1.00 83.62 83 TYR A CA 1
ATOM 679 C C . TYR A 1 83 ? -4.061 -2.022 -1.911 1.00 83.62 83 TYR A C 1
ATOM 681 O O . TYR A 1 83 ? -3.056 -2.725 -1.874 1.00 83.62 83 TYR A O 1
ATOM 689 N N . THR A 1 84 ? -5.220 -2.472 -2.387 1.00 84.19 84 THR A N 1
ATOM 690 C CA . THR A 1 84 ? -5.410 -3.818 -2.946 1.00 84.19 84 THR A CA 1
ATOM 691 C C . THR A 1 84 ? -5.604 -3.761 -4.461 1.00 84.19 84 THR A C 1
ATOM 693 O O . THR A 1 84 ? -5.961 -2.724 -5.023 1.00 84.19 84 THR A O 1
ATOM 696 N N . CYS A 1 85 ? -5.370 -4.886 -5.140 1.00 83.62 85 CYS A N 1
ATOM 697 C CA . CYS A 1 85 ? -5.616 -5.037 -6.573 1.00 83.62 85 CYS A CA 1
ATOM 698 C C . CYS A 1 85 ? -6.872 -5.889 -6.808 1.00 83.62 85 CYS A C 1
ATOM 700 O O . CYS A 1 85 ? -7.063 -6.912 -6.150 1.00 83.62 85 CYS A O 1
ATOM 702 N N . THR A 1 86 ? -7.733 -5.475 -7.742 1.00 85.31 86 THR A N 1
ATOM 703 C CA . THR A 1 86 ? -8.889 -6.282 -8.158 1.00 85.31 86 THR A CA 1
ATOM 704 C C . THR A 1 86 ? -8.481 -7.303 -9.216 1.00 85.31 86 THR A C 1
ATOM 706 O O . THR A 1 86 ? -7.714 -7.005 -10.123 1.00 85.31 86 THR A O 1
ATOM 709 N N . ASP A 1 87 ? -9.053 -8.498 -9.135 1.00 86.19 87 ASP A N 1
ATOM 710 C CA . ASP A 1 87 ? -8.891 -9.599 -10.088 1.00 86.19 87 ASP A CA 1
ATOM 711 C C . ASP A 1 87 ? -9.849 -9.520 -11.292 1.00 86.19 87 ASP A C 1
ATOM 713 O O . ASP A 1 87 ? -9.777 -10.335 -12.210 1.00 86.19 87 ASP A O 1
ATOM 717 N N . LYS A 1 88 ? -10.767 -8.545 -11.299 1.00 90.50 88 LYS A N 1
ATOM 718 C CA . LYS A 1 88 ? -11.859 -8.472 -12.2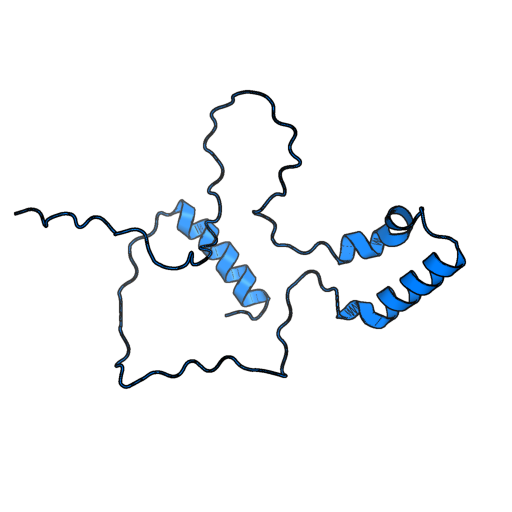82 1.00 90.50 88 LYS A CA 1
ATOM 719 C C . LYS A 1 88 ? -11.450 -7.880 -13.625 1.00 90.50 88 LYS A C 1
ATOM 721 O O . LYS A 1 88 ? -12.100 -8.172 -14.623 1.00 90.50 88 LYS A O 1
ATOM 726 N N . ASN A 1 89 ? -10.438 -7.016 -13.650 1.00 87.56 89 ASN A N 1
ATOM 727 C CA . ASN A 1 89 ? -9.997 -6.322 -14.857 1.00 87.56 89 ASN A CA 1
ATOM 728 C C . ASN A 1 89 ? -8.477 -6.193 -14.862 1.00 87.56 89 ASN A C 1
ATOM 730 O O . ASN A 1 89 ? -7.879 -5.846 -13.848 1.00 87.56 89 ASN A O 1
ATOM 734 N N . PHE A 1 90 ? -7.878 -6.396 -16.032 1.00 87.75 90 PHE A N 1
ATOM 735 C CA . PHE A 1 90 ? -6.446 -6.239 -16.250 1.00 87.75 90 PHE A CA 1
ATOM 736 C C . PHE A 1 90 ? -6.216 -5.151 -17.293 1.00 87.75 90 PHE A C 1
ATOM 738 O O . PHE A 1 90 ? -6.923 -5.085 -18.298 1.00 87.75 90 PHE A O 1
ATOM 745 N N . HIS A 1 91 ? -5.238 -4.282 -17.044 1.00 89.25 91 HIS A N 1
ATOM 746 C CA . HIS A 1 91 ? -4.849 -3.277 -18.022 1.00 89.25 91 HIS A CA 1
ATOM 747 C C . HIS A 1 91 ? -3.938 -3.915 -19.074 1.00 89.25 91 HIS A C 1
ATOM 749 O O . HIS A 1 91 ? -2.767 -4.182 -18.810 1.00 89.25 91 HIS A O 1
ATOM 755 N N . GLU A 1 92 ? -4.486 -4.169 -20.260 1.00 89.56 92 GLU A N 1
ATOM 756 C CA . GLU A 1 92 ? -3.706 -4.579 -21.423 1.00 89.56 92 GLU A CA 1
ATOM 757 C C . GLU A 1 92 ? -3.189 -3.341 -22.161 1.00 89.56 92 GLU A C 1
ATOM 759 O O . GLU A 1 92 ? -3.949 -2.430 -22.497 1.00 89.56 92 GLU A O 1
ATOM 764 N N . VAL A 1 93 ? -1.878 -3.303 -22.400 1.00 90.31 93 VAL A N 1
ATOM 765 C CA . VAL A 1 93 ? -1.236 -2.253 -23.193 1.00 90.31 93 VAL A CA 1
ATOM 766 C C . VAL A 1 93 ? -0.940 -2.823 -24.572 1.00 90.31 93 VAL A C 1
ATOM 768 O O . VAL A 1 93 ? 0.015 -3.581 -24.746 1.00 90.31 93 VAL A O 1
ATOM 771 N N . GLU A 1 94 ? -1.754 -2.450 -25.557 1.00 91.50 94 GLU A N 1
ATOM 772 C CA . GLU A 1 94 ? -1.520 -2.826 -26.948 1.00 91.50 94 GLU A CA 1
ATOM 773 C C . GLU A 1 94 ? -0.283 -2.104 -27.498 1.00 91.50 94 GLU A C 1
ATOM 775 O O . GLU A 1 94 ? -0.191 -0.873 -27.509 1.00 91.50 94 GLU A O 1
ATOM 780 N N . ILE A 1 95 ? 0.684 -2.882 -27.983 1.00 90.94 95 ILE A N 1
ATOM 781 C CA . ILE A 1 95 ? 1.896 -2.363 -28.613 1.00 90.94 95 ILE A CA 1
ATOM 782 C C . ILE A 1 95 ? 1.758 -2.537 -30.124 1.00 90.94 95 ILE A C 1
ATOM 784 O O . ILE A 1 95 ? 1.783 -3.657 -30.628 1.00 90.94 95 ILE A O 1
ATOM 788 N N . VAL A 1 96 ? 1.666 -1.432 -30.864 1.00 85.75 96 VAL A N 1
ATOM 789 C CA . VAL A 1 96 ? 1.628 -1.465 -32.333 1.00 85.75 96 VAL A CA 1
ATOM 790 C C . VAL A 1 96 ? 3.057 -1.432 -32.879 1.00 85.75 96 VAL A C 1
ATOM 792 O O . VAL A 1 96 ? 3.723 -0.400 -32.810 1.00 85.75 96 VAL A O 1
ATOM 795 N N . ASP A 1 97 ? 3.533 -2.573 -33.386 1.00 77.19 97 ASP A N 1
ATOM 796 C CA . ASP A 1 97 ? 4.784 -2.734 -34.152 1.00 77.19 97 ASP A CA 1
ATOM 797 C C . ASP A 1 97 ? 6.021 -2.018 -33.571 1.00 77.19 97 ASP A C 1
ATOM 799 O O . ASP A 1 97 ? 6.830 -1.422 -34.290 1.00 77.19 97 ASP A O 1
ATOM 803 N N . SER A 1 98 ? 6.217 -2.099 -32.251 1.00 83.75 98 SER A N 1
ATOM 804 C CA . SER A 1 98 ? 7.388 -1.510 -31.592 1.00 83.75 98 SER A CA 1
ATOM 805 C C . SER A 1 98 ? 8.363 -2.570 -31.077 1.00 83.75 98 SER A C 1
ATOM 807 O O . SER A 1 98 ? 7.977 -3.622 -30.566 1.00 83.75 98 SER A O 1
ATOM 809 N N . LYS A 1 99 ? 9.664 -2.296 -31.224 1.00 89.88 99 LYS A N 1
ATOM 810 C CA . LYS A 1 99 ? 10.736 -3.120 -30.650 1.00 89.88 99 LYS A CA 1
ATOM 811 C C . LYS A 1 99 ? 11.052 -2.626 -29.234 1.00 89.88 99 LYS A C 1
ATOM 813 O O . LYS A 1 99 ? 11.080 -1.410 -29.037 1.00 89.88 99 LYS A O 1
ATOM 818 N N . PRO A 1 100 ? 11.374 -3.518 -28.276 1.00 91.88 100 PRO A N 1
ATOM 819 C CA . PRO A 1 100 ? 11.779 -3.108 -26.936 1.00 91.88 100 PRO A CA 1
ATOM 820 C C . PRO A 1 100 ? 12.949 -2.119 -26.963 1.00 91.88 100 PRO A C 1
ATOM 822 O O . PRO A 1 100 ? 13.944 -2.331 -27.662 1.00 91.88 100 PRO A O 1
ATOM 825 N N . VAL A 1 101 ? 12.846 -1.053 -26.169 1.00 91.25 101 VAL A N 1
ATOM 826 C CA . VAL A 1 101 ? 13.898 -0.040 -26.033 1.00 91.25 101 VAL A CA 1
ATOM 827 C C . VAL A 1 101 ? 14.662 -0.282 -24.739 1.00 91.25 101 VAL A C 1
ATOM 829 O O . VAL A 1 101 ? 14.096 -0.244 -23.650 1.00 91.25 101 VAL A O 1
ATOM 832 N N . LYS A 1 102 ? 15.976 -0.502 -24.848 1.00 94.56 102 LYS A N 1
ATOM 833 C CA . LYS A 1 102 ? 16.868 -0.598 -23.690 1.00 94.56 102 LYS A CA 1
ATOM 834 C C . LYS A 1 102 ? 17.557 0.740 -23.457 1.00 94.56 102 LYS A C 1
ATOM 836 O O . LYS A 1 102 ? 18.388 1.157 -24.261 1.00 94.56 102 LYS A O 1
ATOM 841 N N . GLN A 1 103 ? 17.267 1.366 -22.324 1.00 94.31 103 GLN A N 1
ATOM 842 C CA . GLN A 1 103 ? 17.924 2.594 -21.890 1.00 94.31 103 GLN A CA 1
ATOM 843 C C . GLN A 1 103 ? 18.762 2.331 -20.636 1.00 94.31 103 GLN A C 1
ATOM 845 O O . GLN A 1 103 ? 18.319 1.651 -19.713 1.00 94.31 103 GLN A O 1
ATOM 850 N N . HIS A 1 104 ? 19.994 2.846 -20.602 1.00 94.44 104 HIS A N 1
ATOM 851 C CA . HIS A 1 104 ? 20.813 2.788 -19.393 1.00 94.44 104 HIS A CA 1
ATOM 852 C C . HIS A 1 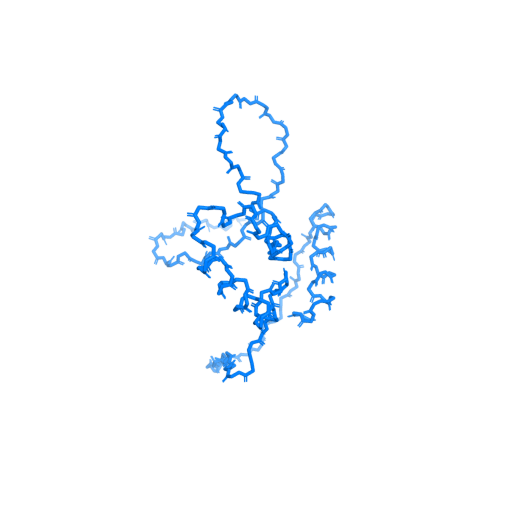104 ? 20.282 3.800 -18.363 1.00 94.44 104 HIS A C 1
ATOM 854 O O . HIS A 1 104 ? 20.061 4.956 -18.740 1.00 94.44 104 HIS A O 1
ATOM 860 N N . PRO A 1 105 ? 20.098 3.414 -17.087 1.00 93.69 105 PRO A N 1
ATOM 861 C CA . PRO A 1 105 ? 19.711 4.355 -16.045 1.00 93.69 105 PRO A CA 1
ATOM 862 C C . PRO A 1 105 ? 20.725 5.495 -15.916 1.00 93.69 105 PRO A C 1
ATOM 864 O O . PRO A 1 105 ? 21.937 5.281 -15.979 1.00 93.69 105 PRO A O 1
ATOM 867 N N . TYR A 1 106 ? 20.244 6.718 -15.709 1.00 94.31 106 TYR A N 1
ATOM 868 C CA . TYR A 1 106 ? 21.124 7.829 -15.359 1.00 94.31 106 TYR A CA 1
ATOM 869 C C . TYR A 1 106 ? 21.646 7.676 -13.929 1.00 94.31 106 TYR A C 1
ATOM 871 O O . TYR A 1 106 ? 21.015 7.054 -13.074 1.00 94.31 106 TYR A O 1
ATOM 879 N N . ARG A 1 107 ? 22.806 8.281 -13.653 1.00 94.00 107 ARG A N 1
ATOM 880 C CA . ARG A 1 107 ? 23.359 8.327 -12.296 1.00 94.00 107 ARG A CA 1
ATOM 881 C C . ARG A 1 107 ? 22.398 9.066 -11.364 1.00 94.00 107 ARG A C 1
ATOM 883 O O . ARG A 1 107 ? 21.938 10.157 -11.692 1.00 94.00 107 ARG A O 1
ATOM 890 N N . MET A 1 108 ? 22.147 8.482 -10.197 1.00 91.69 108 MET A N 1
ATOM 891 C CA . MET A 1 108 ? 21.287 9.053 -9.165 1.00 91.69 108 MET A CA 1
ATOM 892 C C . MET A 1 108 ? 22.126 9.625 -8.019 1.00 91.69 108 MET A C 1
ATOM 894 O O . MET A 1 108 ? 23.186 9.097 -7.692 1.00 91.69 108 MET A O 1
ATOM 898 N N . ASN A 1 109 ? 21.655 10.719 -7.416 1.00 94.44 109 ASN A N 1
ATOM 899 C CA . ASN A 1 109 ? 22.240 11.268 -6.193 1.00 94.44 109 ASN A CA 1
ATOM 900 C C . ASN A 1 109 ? 22.087 10.240 -5.048 1.00 94.44 109 ASN A C 1
ATOM 902 O O . ASN A 1 109 ? 20.969 9.750 -4.873 1.00 94.44 109 ASN A O 1
ATOM 906 N N . PRO A 1 110 ? 23.140 9.954 -4.254 1.00 94.12 110 PRO A N 1
ATOM 907 C CA . PRO A 1 110 ? 23.071 9.036 -3.115 1.00 94.12 110 PRO A CA 1
ATOM 908 C C . PRO A 1 110 ? 21.883 9.273 -2.173 1.00 94.12 110 PRO A C 1
ATOM 910 O O . PRO A 1 110 ? 21.199 8.321 -1.817 1.00 94.12 110 PRO A O 1
ATOM 913 N N . LEU A 1 111 ? 21.557 10.533 -1.856 1.00 92.69 111 LEU A N 1
ATOM 914 C CA . LEU A 1 111 ? 20.413 10.848 -0.992 1.00 92.69 111 LEU A CA 1
ATOM 915 C C . LEU A 1 111 ? 19.094 10.361 -1.602 1.00 92.69 111 LEU A C 1
ATOM 917 O O . LEU A 1 111 ? 18.303 9.704 -0.935 1.00 92.69 111 LEU A O 1
ATOM 921 N N . LYS A 1 112 ? 18.876 10.627 -2.897 1.00 91.25 112 LYS A N 1
ATOM 922 C CA . LYS A 1 112 ? 17.684 10.146 -3.617 1.00 91.25 112 LYS A CA 1
ATOM 923 C C . LYS A 1 112 ? 17.662 8.625 -3.720 1.00 91.25 112 LYS A C 1
ATOM 925 O O . LYS A 1 112 ? 16.593 8.030 -3.666 1.00 91.25 112 LYS A O 1
ATOM 930 N N . GLN A 1 113 ? 18.833 8.008 -3.855 1.00 93.00 113 GLN A N 1
ATOM 931 C CA . GLN A 1 113 ? 18.959 6.560 -3.923 1.00 93.00 113 GLN A CA 1
ATOM 932 C C . GLN A 1 113 ? 18.517 5.894 -2.614 1.00 93.00 113 GLN A C 1
ATOM 934 O O . GLN A 1 113 ? 17.885 4.844 -2.660 1.00 93.00 113 GLN A O 1
ATOM 939 N N . ASP A 1 114 ? 18.808 6.492 -1.460 1.00 92.12 114 ASP A N 1
ATOM 940 C CA . ASP A 1 114 ? 18.404 5.931 -0.168 1.00 92.12 114 ASP A CA 1
ATOM 941 C C . ASP A 1 114 ? 16.899 6.053 0.087 1.00 92.12 114 ASP A C 1
ATOM 943 O O . ASP A 1 114 ? 16.303 5.105 0.595 1.00 92.12 114 ASP A O 1
ATOM 947 N N . TYR A 1 115 ? 16.263 7.153 -0.334 1.00 90.31 115 TYR A N 1
ATOM 948 C CA . TYR A 1 115 ? 14.797 7.237 -0.358 1.00 90.31 115 TYR A CA 1
ATOM 949 C C . TYR A 1 115 ? 14.196 6.185 -1.294 1.00 90.31 115 TYR A C 1
ATOM 951 O O . TYR A 1 115 ? 13.339 5.414 -0.878 1.00 90.31 115 TYR A O 1
ATOM 959 N N . LEU A 1 116 ? 14.710 6.079 -2.524 1.00 91.94 116 LEU A N 1
ATOM 960 C CA . LEU A 1 116 ? 14.213 5.118 -3.507 1.00 91.94 116 LEU A CA 1
ATOM 961 C C . LEU A 1 116 ? 14.306 3.668 -3.012 1.00 91.94 116 LEU A C 1
ATOM 963 O O . LEU A 1 116 ? 13.404 2.885 -3.271 1.00 91.94 116 LEU A O 1
ATOM 967 N N . LYS A 1 117 ? 15.370 3.298 -2.289 1.00 94.31 117 LYS A N 1
ATOM 968 C CA . LYS A 1 117 ? 15.489 1.951 -1.707 1.00 94.31 117 LYS A CA 1
ATOM 969 C C . LYS A 1 117 ? 14.358 1.643 -0.727 1.00 94.31 117 LYS A C 1
ATOM 971 O O . LYS A 1 117 ? 13.888 0.514 -0.719 1.00 94.31 117 LYS A O 1
ATOM 976 N N . LYS A 1 118 ? 13.939 2.618 0.087 1.00 92.25 118 LYS A N 1
ATOM 977 C CA . LYS A 1 118 ? 12.832 2.442 1.040 1.00 92.25 118 LYS A CA 1
ATOM 978 C C . LYS A 1 118 ? 11.505 2.258 0.312 1.00 92.25 118 LYS A C 1
ATOM 980 O O . LYS A 1 118 ? 10.775 1.333 0.636 1.00 92.25 118 LYS A O 1
ATOM 985 N N . GLU A 1 119 ? 11.252 3.071 -0.711 1.00 91.69 119 GLU A N 1
ATOM 986 C CA . GLU A 1 119 ? 10.048 2.939 -1.540 1.00 91.69 119 GLU A CA 1
ATOM 987 C C . GLU A 1 119 ? 10.018 1.599 -2.283 1.00 91.69 119 GLU A C 1
ATOM 989 O O . GLU A 1 119 ? 9.016 0.899 -2.253 1.00 91.69 119 GLU A O 1
ATOM 994 N N . ILE A 1 120 ? 11.134 1.182 -2.892 1.00 94.25 120 ILE A N 1
ATOM 995 C CA . ILE A 1 120 ? 11.238 -0.133 -3.546 1.00 94.25 120 ILE A CA 1
ATOM 996 C C . ILE A 1 120 ? 10.974 -1.257 -2.544 1.00 94.25 120 ILE A C 1
ATOM 998 O O . ILE A 1 120 ? 10.262 -2.200 -2.871 1.00 94.25 120 ILE A O 1
ATOM 1002 N N . GLN A 1 121 ? 11.529 -1.159 -1.333 1.00 94.75 121 GLN A N 1
ATOM 1003 C CA . GLN A 1 121 ? 11.299 -2.151 -0.288 1.00 94.75 121 GLN A CA 1
ATOM 1004 C C . GLN A 1 121 ? 9.815 -2.230 0.085 1.00 94.75 121 GLN A C 1
ATOM 1006 O O . GLN A 1 121 ? 9.274 -3.327 0.139 1.00 94.75 121 GLN A O 1
ATOM 1011 N N . TYR A 1 122 ? 9.146 -1.086 0.260 1.00 91.38 122 TYR A N 1
ATOM 1012 C CA . TYR A 1 122 ? 7.704 -1.038 0.499 1.00 91.38 122 TYR A CA 1
ATOM 1013 C C . TYR A 1 122 ? 6.913 -1.696 -0.639 1.00 91.38 122 TYR A C 1
ATOM 1015 O O . TYR A 1 122 ? 6.025 -2.504 -0.383 1.00 91.38 122 TYR A O 1
ATOM 1023 N N . LEU A 1 123 ? 7.241 -1.390 -1.898 1.00 91.25 123 LEU A N 1
ATOM 1024 C CA . LEU A 1 123 ? 6.534 -1.965 -3.044 1.00 91.25 123 LEU A CA 1
ATOM 1025 C C . LEU A 1 123 ? 6.724 -3.487 -3.144 1.00 91.25 123 LEU A C 1
ATOM 1027 O O . LEU A 1 123 ? 5.767 -4.183 -3.467 1.00 91.25 123 LEU A O 1
ATOM 1031 N N . LEU A 1 124 ? 7.921 -3.996 -2.830 1.00 93.62 124 LEU A N 1
ATOM 1032 C CA . LEU A 1 124 ? 8.216 -5.434 -2.784 1.00 93.62 124 LEU A CA 1
ATOM 1033 C C . LEU A 1 124 ? 7.490 -6.140 -1.632 1.00 93.62 124 LEU A C 1
ATOM 1035 O O . LEU A 1 124 ? 6.989 -7.241 -1.805 1.00 93.62 124 LEU A O 1
ATOM 1039 N N . GLU A 1 125 ? 7.437 -5.524 -0.449 1.00 93.12 125 GLU A N 1
ATOM 1040 C CA . GLU A 1 125 ? 6.759 -6.097 0.724 1.00 93.12 125 GLU A CA 1
ATOM 1041 C C . GLU A 1 125 ? 5.239 -6.199 0.548 1.00 93.12 125 GLU A C 1
ATOM 1043 O O . GLU A 1 125 ? 4.607 -7.021 1.206 1.00 93.12 125 GLU A O 1
ATOM 1048 N N . ASN A 1 126 ? 4.666 -5.377 -0.336 1.00 90.00 126 ASN A N 1
ATOM 1049 C CA . ASN A 1 126 ? 3.232 -5.323 -0.620 1.00 90.00 126 ASN A CA 1
ATOM 1050 C C . ASN A 1 126 ? 2.867 -5.879 -2.011 1.00 90.00 126 ASN A C 1
ATOM 1052 O O . ASN A 1 126 ? 1.767 -5.620 -2.495 1.00 90.00 126 ASN A O 1
ATOM 1056 N N . ASP A 1 127 ? 3.773 -6.627 -2.654 1.00 89.94 127 ASP A N 1
ATOM 1057 C CA . ASP A 1 127 ? 3.563 -7.295 -3.950 1.00 89.94 127 ASP A CA 1
ATOM 1058 C C . ASP A 1 127 ? 3.087 -6.363 -5.089 1.00 89.94 127 ASP A C 1
ATOM 1060 O O . ASP A 1 127 ? 2.321 -6.757 -5.974 1.00 89.94 127 ASP A O 1
ATOM 1064 N N . PHE A 1 128 ? 3.548 -5.109 -5.098 1.00 87.56 128 PHE A N 1
ATOM 1065 C CA . PHE A 1 128 ? 3.273 -4.173 -6.193 1.00 87.56 128 PHE A CA 1
ATOM 1066 C C . PHE A 1 128 ? 4.264 -4.294 -7.361 1.00 87.56 128 PHE A C 1
ATOM 1068 O O . PHE A 1 128 ? 3.915 -3.907 -8.481 1.00 87.56 128 PHE A O 1
ATOM 1075 N N . ILE A 1 129 ? 5.486 -4.795 -7.1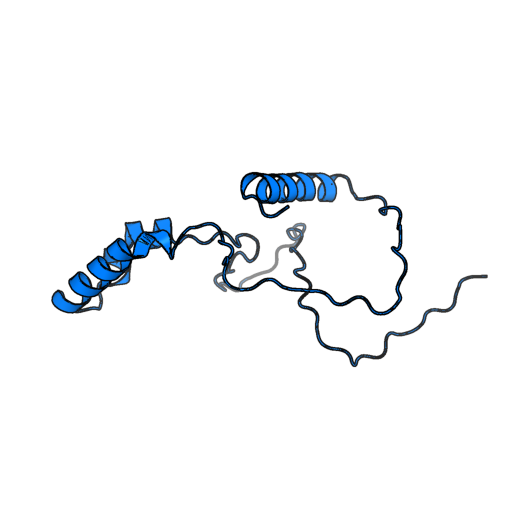15 1.00 89.25 129 ILE A N 1
ATOM 1076 C CA . ILE A 1 129 ? 6.559 -4.994 -8.113 1.00 89.25 129 ILE A CA 1
ATOM 1077 C C . ILE A 1 129 ? 7.355 -6.276 -7.877 1.00 89.25 129 ILE A C 1
ATOM 1079 O O . ILE A 1 129 ? 7.359 -6.764 -6.728 1.00 89.25 129 ILE A O 1
#

Foldseek 3Di:
DDDDDDDDPPDDDDPPPPPPDDPDDDDDDDDDPDPPPNSNCPFQPQVVCLVCVCVVCVVDDPVVSVVVNVVCVVVVVVRDRDDDDDPPDDDDDDDDPDDDDDDDDDDDDPVVVVVVVVVVVVCVVVVVD

pLDDT: mean 75.35, std 22.88, range [31.16, 96.56]